Protein AF-A0A2E7CW63-F1 (afdb_monomer)

Mean predicted aligned error: 7.4 Å

Structure (mmCIF, N/CA/C/O backbone):
data_AF-A0A2E7CW63-F1
#
_entry.id   AF-A0A2E7CW63-F1
#
loop_
_atom_site.group_PDB
_atom_site.id
_atom_site.type_symbol
_atom_site.label_atom_id
_atom_site.label_alt_id
_atom_site.label_comp_id
_atom_site.label_asym_id
_atom_site.label_entity_id
_atom_site.label_seq_id
_atom_site.pdbx_PDB_ins_code
_atom_site.Cartn_x
_atom_site.Cartn_y
_atom_site.Cartn_z
_atom_site.occupancy
_atom_site.B_iso_or_equiv
_atom_site.auth_seq_id
_atom_site.auth_comp_id
_atom_site.auth_asym_id
_atom_site.auth_atom_id
_atom_site.pdbx_PDB_model_num
ATOM 1 N N . MET A 1 1 ? -13.873 14.343 12.501 1.00 36.84 1 MET A N 1
ATOM 2 C CA . MET A 1 1 ? -12.646 13.979 13.250 1.00 36.84 1 MET A CA 1
ATOM 3 C C . MET A 1 1 ? -12.046 12.693 12.689 1.00 36.84 1 MET A C 1
ATOM 5 O O . MET A 1 1 ? -12.596 11.617 12.926 1.00 36.84 1 MET A O 1
ATOM 9 N N . LEU A 1 2 ? -10.948 12.775 11.923 1.00 46.84 2 LEU A N 1
ATOM 10 C CA . LEU A 1 2 ? -10.103 11.595 11.698 1.00 46.84 2 LEU A CA 1
ATOM 11 C C . LEU A 1 2 ? -9.663 11.091 13.080 1.00 46.84 2 LEU A C 1
ATOM 13 O O . LEU A 1 2 ? -9.113 11.852 13.870 1.00 46.84 2 LEU A O 1
ATOM 17 N N . ASN A 1 3 ? -9.973 9.833 13.401 1.00 62.41 3 ASN A N 1
ATOM 18 C CA . ASN A 1 3 ? -9.569 9.217 14.667 1.00 62.41 3 ASN A CA 1
ATOM 19 C C . ASN A 1 3 ? -8.040 9.360 14.801 1.00 62.41 3 ASN A C 1
ATOM 21 O O . ASN A 1 3 ? -7.342 9.073 13.827 1.00 62.41 3 ASN A O 1
ATOM 25 N N . LYS A 1 4 ? -7.514 9.793 15.959 1.00 64.38 4 LYS A N 1
ATOM 26 C CA . LYS A 1 4 ? -6.066 10.028 16.183 1.00 64.38 4 LYS A CA 1
ATOM 27 C C . LYS A 1 4 ? -5.196 8.838 15.739 1.00 64.38 4 LYS A C 1
ATOM 29 O O . LYS A 1 4 ? -4.057 9.033 15.329 1.00 64.38 4 LYS A O 1
ATOM 34 N N . SER A 1 5 ? -5.748 7.624 15.775 1.00 65.56 5 SER A N 1
ATOM 35 C CA . SER A 1 5 ? -5.116 6.403 15.261 1.00 65.56 5 SER A CA 1
ATOM 36 C C . SER A 1 5 ? -4.854 6.430 13.740 1.00 65.56 5 SER A C 1
ATOM 38 O O . SER A 1 5 ? -3.755 6.092 13.307 1.00 65.56 5 SER A O 1
ATOM 40 N N . TYR A 1 6 ? -5.795 6.924 12.921 1.00 67.38 6 TYR A N 1
ATOM 41 C CA . TYR A 1 6 ? -5.603 7.028 11.465 1.00 67.38 6 TYR A CA 1
ATOM 42 C C . TYR A 1 6 ? -4.529 8.046 11.096 1.00 67.38 6 TYR A C 1
ATOM 44 O O . TYR A 1 6 ? -3.739 7.765 10.205 1.00 67.38 6 TYR A O 1
ATOM 52 N N . MET A 1 7 ? -4.468 9.180 11.805 1.00 68.50 7 MET A N 1
ATOM 53 C CA . MET A 1 7 ? -3.409 10.172 11.585 1.00 68.50 7 MET A CA 1
ATOM 54 C C . MET A 1 7 ? -2.022 9.608 11.899 1.00 68.50 7 MET A C 1
ATOM 56 O O . MET A 1 7 ? -1.087 9.823 11.137 1.00 68.50 7 MET A O 1
ATOM 60 N N . LYS A 1 8 ? -1.876 8.853 12.995 1.00 71.81 8 LYS A N 1
ATOM 61 C CA . LYS A 1 8 ? -0.593 8.219 13.336 1.00 71.81 8 LYS A CA 1
ATOM 62 C C . LYS A 1 8 ? -0.171 7.214 12.269 1.00 71.81 8 LYS A C 1
ATOM 64 O O . LYS A 1 8 ? 0.967 7.250 11.820 1.00 71.81 8 LYS A O 1
ATOM 69 N N . LEU A 1 9 ? -1.096 6.370 11.814 1.00 74.06 9 LEU A N 1
ATOM 70 C CA . LEU A 1 9 ? -0.815 5.417 10.746 1.00 74.06 9 LEU A CA 1
ATOM 71 C C . LEU A 1 9 ? -0.447 6.113 9.427 1.00 74.06 9 LEU A C 1
ATOM 73 O O . LEU A 1 9 ? 0.516 5.703 8.789 1.00 74.06 9 LEU A O 1
ATOM 77 N N . SER A 1 10 ? -1.171 7.162 9.024 1.00 73.75 10 SER A N 1
ATOM 78 C CA . SER A 1 10 ? -0.840 7.893 7.797 1.00 73.75 10 SER A CA 1
ATOM 79 C C . SER A 1 10 ? 0.535 8.554 7.884 1.00 73.75 10 SER A C 1
ATOM 81 O O . SER A 1 10 ? 1.252 8.565 6.891 1.00 73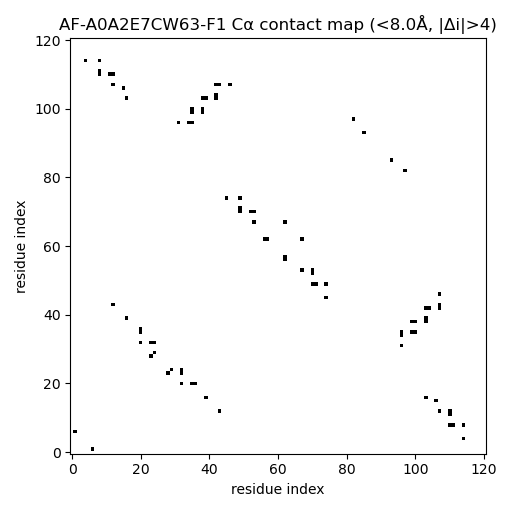.75 10 SER A O 1
ATOM 83 N N . ILE A 1 11 ? 0.934 9.039 9.066 1.00 78.19 11 ILE A N 1
ATOM 84 C CA . ILE A 1 11 ? 2.278 9.586 9.299 1.00 78.19 11 ILE A CA 1
ATOM 85 C C . ILE A 1 11 ? 3.339 8.484 9.182 1.00 78.19 11 ILE A C 1
ATOM 87 O O . ILE A 1 11 ? 4.311 8.670 8.460 1.00 78.19 11 ILE A O 1
ATOM 91 N N . TYR A 1 12 ? 3.151 7.323 9.822 1.00 80.75 12 TYR A N 1
ATOM 92 C CA . TYR A 1 12 ? 4.107 6.212 9.705 1.00 80.75 12 TYR A CA 1
ATOM 93 C C . TYR A 1 12 ? 4.223 5.684 8.273 1.00 80.75 12 TYR A C 1
ATOM 95 O O . TYR A 1 12 ? 5.328 5.393 7.819 1.00 80.75 12 TYR A O 1
ATOM 103 N N . ALA A 1 13 ? 3.103 5.608 7.552 1.00 79.19 13 ALA A N 1
ATOM 104 C CA . ALA A 1 13 ? 3.094 5.248 6.142 1.00 79.19 13 ALA A CA 1
ATOM 105 C C . ALA A 1 13 ? 3.875 6.271 5.307 1.00 79.19 13 ALA A C 1
ATOM 107 O O . ALA A 1 13 ? 4.756 5.881 4.552 1.00 79.19 13 ALA A O 1
ATOM 108 N N . LEU A 1 14 ? 3.621 7.574 5.486 1.00 80.06 14 LEU A N 1
ATOM 109 C CA . LEU A 1 14 ? 4.340 8.640 4.779 1.00 80.06 14 LEU A CA 1
ATOM 110 C C . LEU A 1 14 ? 5.847 8.620 5.063 1.00 80.06 14 LEU A C 1
ATOM 112 O O . LEU A 1 14 ? 6.634 8.682 4.124 1.00 80.06 14 LEU A O 1
ATOM 116 N N . VAL A 1 15 ? 6.253 8.488 6.328 1.00 83.62 15 VAL A N 1
ATOM 117 C CA . VAL A 1 15 ? 7.674 8.429 6.705 1.00 83.62 15 VAL A CA 1
ATOM 118 C C . VAL A 1 15 ? 8.343 7.191 6.112 1.00 83.62 15 VAL A C 1
ATOM 120 O O . VAL A 1 15 ? 9.403 7.307 5.505 1.00 83.62 15 VAL A O 1
ATOM 123 N N . GLY A 1 16 ? 7.719 6.017 6.224 1.00 80.62 16 GLY A N 1
ATOM 124 C CA . GLY A 1 16 ? 8.266 4.789 5.648 1.00 80.62 16 GLY A CA 1
ATOM 125 C C . GLY A 1 16 ? 8.373 4.833 4.126 1.00 80.62 16 GLY A C 1
ATOM 126 O O . GLY A 1 16 ? 9.394 4.433 3.573 1.00 80.62 16 GLY A O 1
ATOM 127 N N . ASN A 1 17 ? 7.363 5.399 3.460 1.00 78.56 17 ASN A N 1
ATOM 128 C CA . ASN A 1 17 ? 7.390 5.635 2.020 1.00 78.56 17 ASN A CA 1
ATOM 129 C C . ASN A 1 17 ? 8.560 6.535 1.621 1.00 78.56 17 ASN A C 1
ATOM 131 O O . ASN A 1 17 ? 9.272 6.208 0.680 1.00 78.56 17 ASN A O 1
ATOM 135 N N . LEU A 1 18 ? 8.772 7.648 2.335 1.00 82.62 18 LEU A N 1
ATOM 136 C CA . LEU A 1 18 ? 9.876 8.572 2.065 1.00 82.62 18 LEU A CA 1
ATOM 137 C C . LEU A 1 18 ? 11.234 7.889 2.241 1.00 82.62 18 LEU A C 1
ATOM 139 O O . LEU A 1 18 ? 12.097 8.035 1.382 1.00 82.62 18 LEU A O 1
ATOM 143 N N . VAL A 1 19 ? 11.410 7.100 3.306 1.00 84.62 19 VAL A N 1
ATOM 144 C CA . VAL A 1 19 ? 12.650 6.342 3.542 1.00 84.62 19 VAL A CA 1
ATOM 145 C C . VAL A 1 19 ? 12.907 5.341 2.416 1.00 84.62 19 VAL A C 1
ATOM 147 O O . VAL A 1 19 ? 14.021 5.280 1.899 1.00 84.62 19 VAL A O 1
ATOM 150 N N . HIS A 1 20 ? 11.890 4.588 1.994 1.00 82.44 20 HIS A N 1
ATOM 151 C CA . HIS A 1 20 ? 12.034 3.617 0.911 1.00 82.44 20 HIS A CA 1
ATOM 152 C C . HIS A 1 20 ? 12.325 4.294 -0.439 1.00 82.44 20 HIS A C 1
ATOM 154 O O . HIS A 1 20 ? 13.158 3.799 -1.198 1.00 82.44 20 HIS A O 1
ATOM 160 N N . LEU A 1 21 ? 11.723 5.457 -0.712 1.00 81.81 21 LEU A N 1
ATOM 161 C CA . LEU A 1 21 ? 12.004 6.259 -1.908 1.00 81.81 21 LEU A CA 1
ATOM 162 C C . LEU A 1 21 ? 13.440 6.785 -1.929 1.00 81.81 21 LEU A C 1
ATOM 164 O O . LEU A 1 21 ? 14.122 6.651 -2.942 1.00 81.81 21 LEU A O 1
ATOM 168 N N . ILE A 1 22 ? 13.913 7.330 -0.803 1.00 83.62 22 ILE A N 1
ATOM 169 C CA . ILE A 1 22 ? 15.293 7.812 -0.657 1.00 83.62 22 ILE A CA 1
ATOM 170 C C . ILE A 1 22 ? 16.277 6.654 -0.839 1.00 83.62 22 ILE A C 1
ATOM 172 O O . ILE A 1 22 ? 17.252 6.793 -1.571 1.00 83.62 22 ILE A O 1
ATOM 176 N N . LEU A 1 23 ? 16.009 5.496 -0.229 1.00 83.25 23 LEU A N 1
ATOM 177 C CA . LEU A 1 23 ? 16.862 4.317 -0.375 1.00 83.25 23 LEU A CA 1
ATOM 178 C C . LEU A 1 23 ? 16.912 3.833 -1.832 1.00 83.25 23 LEU A C 1
ATOM 180 O O . LEU A 1 23 ? 17.987 3.538 -2.346 1.00 83.25 23 LEU A O 1
ATOM 184 N N . SER A 1 24 ? 15.765 3.809 -2.512 1.00 79.19 24 SER A N 1
ATOM 185 C CA . SER A 1 24 ? 15.676 3.406 -3.921 1.00 79.19 24 SER A CA 1
ATOM 186 C C . SER A 1 24 ? 16.410 4.380 -4.849 1.00 79.19 24 SER A C 1
ATOM 188 O O . SER A 1 24 ? 17.046 3.9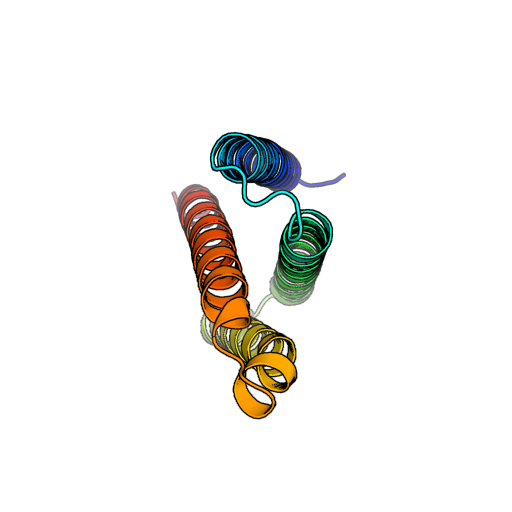57 -5.812 1.00 79.19 24 SER A O 1
ATOM 190 N N . TYR A 1 25 ? 16.371 5.678 -4.532 1.00 78.94 25 TYR A N 1
ATOM 191 C CA . TYR A 1 25 ? 17.133 6.711 -5.235 1.00 78.94 25 TYR A CA 1
ATOM 192 C C . TYR A 1 25 ? 18.649 6.539 -5.044 1.00 78.94 25 TYR A C 1
ATOM 194 O O . TYR A 1 25 ? 19.402 6.562 -6.016 1.00 78.94 25 TYR A O 1
ATOM 202 N N . LEU A 1 26 ? 19.099 6.316 -3.802 1.00 81.25 26 LEU A N 1
ATOM 203 C CA . LEU A 1 26 ? 20.519 6.127 -3.473 1.00 81.25 26 LEU A CA 1
ATOM 204 C C . LEU A 1 26 ? 21.115 4.856 -4.095 1.00 81.25 26 LEU A C 1
ATOM 206 O O . LEU A 1 26 ? 22.299 4.835 -4.417 1.00 81.25 26 LEU A O 1
ATOM 210 N N . LEU A 1 27 ? 20.300 3.820 -4.311 1.00 78.94 27 LEU A N 1
ATOM 211 C CA . LEU A 1 27 ? 20.695 2.579 -4.986 1.00 78.94 27 LEU A CA 1
ATOM 212 C C . LEU A 1 27 ? 20.753 2.703 -6.525 1.00 78.94 27 LEU A C 1
ATOM 214 O O . LEU A 1 2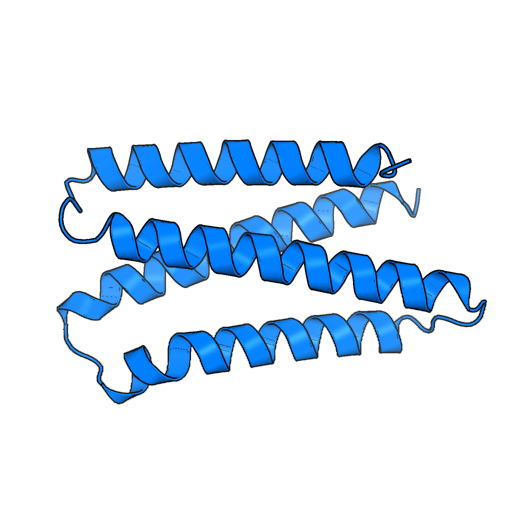7 ? 20.845 1.688 -7.212 1.00 78.94 27 LEU A O 1
ATOM 218 N N . LEU A 1 28 ? 20.731 3.927 -7.075 1.00 64.19 28 LEU A N 1
ATOM 219 C CA . LEU A 1 28 ? 20.872 4.234 -8.509 1.00 64.19 28 LEU A CA 1
ATOM 220 C C . LEU A 1 28 ? 19.796 3.601 -9.411 1.00 64.19 28 LEU A C 1
ATOM 222 O O . LEU A 1 28 ? 19.985 3.479 -10.622 1.00 64.19 28 LEU A O 1
ATOM 226 N N . ILE A 1 29 ? 18.613 3.290 -8.871 1.00 63.50 29 ILE A N 1
ATOM 227 C CA . ILE A 1 29 ? 17.454 2.811 -9.646 1.00 63.50 29 ILE A CA 1
ATOM 228 C C . ILE A 1 29 ? 16.710 4.012 -10.269 1.00 63.50 29 ILE A C 1
ATOM 230 O O . ILE A 1 29 ? 15.501 4.199 -10.113 1.00 63.50 29 ILE A O 1
ATOM 234 N N . ASN A 1 30 ? 17.453 4.886 -10.952 1.00 61.44 30 ASN A N 1
ATOM 235 C CA . ASN A 1 30 ? 16.974 6.215 -11.341 1.00 61.44 30 ASN A CA 1
ATOM 236 C C . ASN A 1 30 ? 15.806 6.148 -12.348 1.00 61.44 30 ASN A C 1
ATOM 238 O O . ASN A 1 30 ? 14.862 6.930 -12.272 1.00 61.44 30 ASN A O 1
ATOM 242 N N . ASN A 1 31 ? 15.801 5.138 -13.227 1.00 65.75 31 ASN A N 1
ATOM 243 C CA . ASN A 1 31 ? 14.748 4.958 -14.232 1.00 65.75 31 ASN A CA 1
ATOM 244 C C . ASN A 1 31 ? 13.444 4.343 -13.687 1.00 65.75 31 ASN A C 1
ATOM 246 O O . ASN A 1 31 ? 12.474 4.257 -14.436 1.00 65.75 31 ASN A O 1
ATOM 250 N N . GLN A 1 32 ? 13.374 3.929 -12.412 1.00 75.81 32 GLN A N 1
ATOM 251 C CA . GLN A 1 32 ? 12.166 3.297 -11.846 1.00 75.81 32 GLN A CA 1
ATOM 252 C C . GLN A 1 32 ? 11.463 4.133 -10.768 1.00 75.81 32 GLN A C 1
ATOM 254 O O . GLN A 1 32 ? 10.468 3.685 -10.201 1.00 75.81 32 GLN A O 1
ATOM 259 N N . LEU A 1 33 ? 11.906 5.366 -10.503 1.00 79.56 33 LEU A N 1
ATOM 260 C CA . LEU A 1 33 ? 11.317 6.217 -9.459 1.00 79.56 33 LEU A CA 1
ATOM 261 C C . LEU A 1 33 ? 9.816 6.460 -9.650 1.00 79.56 33 LEU A C 1
ATOM 263 O O . LEU A 1 33 ? 9.058 6.404 -8.684 1.00 79.56 33 LEU A O 1
ATOM 267 N N . ILE A 1 34 ? 9.377 6.686 -10.892 1.00 82.94 34 ILE A N 1
ATOM 268 C CA . ILE A 1 34 ? 7.956 6.882 -11.219 1.00 82.94 34 ILE A CA 1
ATOM 269 C C . ILE A 1 34 ? 7.158 5.624 -10.867 1.00 82.94 34 ILE A C 1
ATOM 271 O O . ILE A 1 34 ? 6.119 5.704 -10.217 1.00 82.94 34 ILE A O 1
ATOM 275 N N . ASN A 1 35 ? 7.677 4.453 -11.225 1.00 84.31 35 ASN A N 1
ATOM 276 C CA . ASN A 1 35 ? 7.044 3.174 -10.933 1.00 84.31 35 ASN A CA 1
ATOM 277 C C . ASN A 1 35 ? 6.941 2.920 -9.424 1.00 84.31 35 ASN A C 1
ATOM 279 O O . ASN A 1 35 ? 5.883 2.535 -8.926 1.00 84.31 35 ASN A O 1
ATOM 283 N N . ILE A 1 36 ? 8.010 3.213 -8.682 1.00 84.25 36 ILE A N 1
ATOM 284 C CA . ILE A 1 36 ? 8.040 3.105 -7.221 1.00 84.25 36 ILE A CA 1
ATOM 285 C C . ILE A 1 36 ? 7.023 4.069 -6.593 1.00 84.25 36 ILE A C 1
ATOM 287 O O . ILE A 1 36 ? 6.263 3.666 -5.710 1.00 84.25 36 ILE A O 1
ATOM 291 N N . LEU A 1 37 ? 6.937 5.311 -7.077 1.00 85.19 37 LEU A N 1
ATOM 292 C CA . LEU A 1 37 ? 5.930 6.283 -6.641 1.00 85.19 37 LEU A CA 1
ATOM 293 C C . LEU A 1 37 ? 4.505 5.776 -6.883 1.00 85.19 37 LEU A C 1
ATOM 295 O O . LEU A 1 37 ? 3.678 5.841 -5.972 1.00 85.19 37 LEU A O 1
ATOM 299 N N . ILE A 1 38 ? 4.227 5.227 -8.069 1.00 88.62 38 ILE A N 1
ATOM 300 C CA . ILE A 1 38 ? 2.916 4.661 -8.408 1.00 88.62 38 ILE A CA 1
ATOM 301 C C . ILE A 1 38 ? 2.548 3.540 -7.426 1.00 88.62 38 ILE A C 1
ATOM 303 O O . ILE A 1 38 ? 1.446 3.562 -6.876 1.00 88.62 38 ILE A O 1
ATOM 307 N N . ILE A 1 39 ? 3.473 2.617 -7.136 1.00 89.56 39 ILE A N 1
ATOM 308 C CA . ILE A 1 39 ? 3.281 1.550 -6.137 1.00 89.56 39 ILE A CA 1
ATOM 309 C C . ILE A 1 39 ? 2.896 2.144 -4.774 1.00 89.56 39 ILE A C 1
ATOM 311 O O . ILE A 1 39 ? 1.953 1.681 -4.130 1.00 89.56 39 ILE A O 1
ATOM 315 N N . HIS A 1 40 ? 3.609 3.179 -4.324 1.00 87.12 40 HIS A N 1
ATOM 316 C CA . HIS A 1 40 ? 3.407 3.757 -2.993 1.00 87.12 40 HIS A CA 1
ATOM 317 C C . HIS A 1 40 ? 2.069 4.483 -2.889 1.00 87.12 40 HIS A C 1
ATOM 319 O O . HIS A 1 40 ? 1.351 4.306 -1.902 1.00 87.12 40 HIS A O 1
ATOM 325 N N . VAL A 1 41 ? 1.708 5.257 -3.915 1.00 88.94 41 VAL A N 1
ATOM 326 C CA . VAL A 1 41 ? 0.412 5.943 -4.000 1.00 88.94 41 VAL A CA 1
ATOM 327 C C . VAL A 1 41 ? -0.727 4.926 -4.042 1.00 88.94 41 VAL A C 1
ATOM 329 O O . VAL A 1 41 ? -1.692 5.059 -3.285 1.00 88.94 41 VAL A O 1
ATOM 332 N N . PHE A 1 42 ? -0.598 3.881 -4.862 1.00 93.25 42 PHE A N 1
ATOM 333 C CA . PHE A 1 42 ? -1.582 2.806 -4.957 1.00 93.25 42 PHE A CA 1
ATOM 334 C C . PHE A 1 42 ? -1.801 2.111 -3.606 1.00 93.25 42 PHE A C 1
ATOM 336 O O . PHE A 1 42 ? -2.933 2.048 -3.120 1.00 93.25 42 PHE A O 1
ATOM 343 N N . LEU A 1 43 ? -0.729 1.648 -2.953 1.00 90.31 43 LEU A N 1
ATOM 344 C CA . LEU A 1 43 ? -0.814 0.952 -1.665 1.00 90.31 43 LEU A CA 1
ATOM 345 C C . LEU A 1 43 ? -1.346 1.854 -0.546 1.00 90.31 43 LEU A C 1
ATOM 347 O O . LEU A 1 43 ? -2.122 1.397 0.302 1.00 90.31 43 LEU A O 1
ATOM 351 N N . PHE A 1 44 ? -0.977 3.137 -0.555 1.00 86.94 44 PHE A N 1
ATOM 352 C CA . PHE A 1 44 ? -1.496 4.122 0.388 1.00 86.94 44 PHE A CA 1
ATOM 353 C C . PHE A 1 44 ? -3.014 4.281 0.255 1.00 86.94 44 PHE A C 1
ATOM 355 O O . PHE A 1 44 ? -3.747 4.130 1.239 1.00 86.94 44 PHE A O 1
ATOM 362 N N . LEU A 1 45 ? -3.496 4.534 -0.965 1.00 90.69 45 LEU A N 1
ATOM 363 C CA . LEU A 1 45 ? -4.921 4.694 -1.256 1.00 90.69 45 LEU A CA 1
ATOM 364 C C . LEU A 1 45 ? -5.703 3.425 -0.924 1.00 90.69 45 LEU A C 1
ATOM 366 O O . LEU A 1 45 ? -6.727 3.491 -0.240 1.00 90.69 45 LEU A O 1
ATOM 370 N N . LEU A 1 46 ? -5.194 2.265 -1.335 1.00 92.44 46 LEU A N 1
ATOM 371 C CA . LEU A 1 46 ? -5.820 0.980 -1.052 1.00 92.44 46 LEU A CA 1
ATOM 372 C C . LEU A 1 46 ? -5.935 0.738 0.460 1.00 92.44 46 LEU A C 1
ATOM 374 O O . LEU A 1 46 ? -6.984 0.305 0.944 1.00 92.44 46 LEU A O 1
ATOM 378 N N . THR A 1 47 ? -4.900 1.082 1.228 1.00 87.50 47 THR A N 1
ATOM 379 C CA . THR A 1 47 ? -4.918 0.989 2.696 1.00 87.50 47 THR A CA 1
ATOM 380 C C . THR A 1 47 ? -5.962 1.923 3.310 1.00 87.50 47 THR A C 1
ATOM 382 O O . THR A 1 47 ? -6.706 1.507 4.204 1.00 87.50 47 THR A O 1
ATOM 385 N N . LEU A 1 48 ? -6.071 3.165 2.827 1.00 86.25 48 LEU A N 1
ATOM 386 C CA . LEU A 1 48 ? -7.092 4.111 3.288 1.00 86.25 48 LEU A CA 1
ATOM 387 C C . LEU A 1 48 ? -8.511 3.601 3.013 1.00 86.25 48 LEU A C 1
ATOM 389 O O . LEU A 1 48 ? -9.348 3.623 3.919 1.00 86.25 48 LEU A O 1
ATOM 393 N N . ILE A 1 49 ? -8.767 3.097 1.804 1.00 90.62 49 ILE A N 1
ATOM 394 C CA . ILE A 1 49 ? -10.065 2.530 1.410 1.00 90.62 49 ILE A CA 1
ATOM 395 C C . ILE A 1 49 ? -10.403 1.322 2.288 1.00 90.62 49 ILE A C 1
ATOM 397 O O . ILE A 1 49 ? -11.492 1.264 2.861 1.00 90.62 49 ILE A O 1
ATOM 401 N N . THR A 1 50 ? -9.454 0.399 2.461 1.00 89.25 50 THR A N 1
ATOM 402 C CA . THR A 1 50 ? -9.604 -0.801 3.303 1.00 89.25 50 THR A CA 1
ATOM 403 C C . THR A 1 50 ? -10.019 -0.415 4.725 1.00 89.25 50 THR A C 1
ATOM 405 O O . THR A 1 50 ? -11.007 -0.921 5.260 1.00 89.25 50 THR A O 1
ATOM 408 N N . LYS A 1 51 ? -9.316 0.549 5.326 1.00 83.81 51 LYS A N 1
ATOM 409 C CA . LYS A 1 51 ? -9.602 1.036 6.681 1.00 83.81 51 LYS A CA 1
ATOM 410 C C . LYS A 1 51 ? -10.932 1.762 6.795 1.00 83.81 51 LYS A C 1
ATOM 412 O O . LYS A 1 51 ? -11.631 1.628 7.803 1.00 83.81 51 LYS A O 1
ATOM 417 N N . TRP A 1 52 ? -11.278 2.550 5.784 1.00 85.94 52 TRP A N 1
ATOM 418 C CA . TRP A 1 52 ? -12.561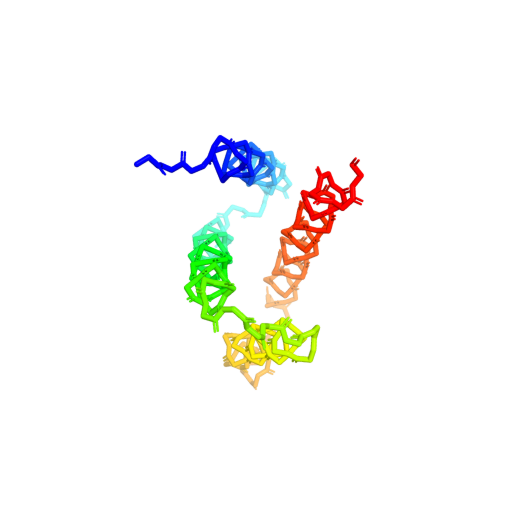 3.234 5.727 1.00 85.94 52 TRP A CA 1
ATOM 419 C C . TRP A 1 52 ? -13.720 2.232 5.647 1.00 85.94 52 TRP A C 1
ATOM 421 O O . TRP A 1 52 ? -14.676 2.358 6.417 1.00 85.94 52 TRP A O 1
ATOM 431 N N . LEU A 1 53 ? -13.602 1.198 4.806 1.00 87.88 53 LEU A N 1
ATOM 432 C CA . LEU A 1 53 ? -14.574 0.105 4.698 1.00 87.88 53 LEU A CA 1
ATOM 433 C C . LEU A 1 53 ? -14.728 -0.645 6.022 1.00 87.88 53 LEU A C 1
ATOM 435 O O . LEU A 1 53 ? -15.846 -0.776 6.522 1.00 87.88 53 LEU A O 1
ATOM 439 N N . GLN A 1 54 ? -13.614 -1.061 6.629 1.00 85.75 54 GLN A N 1
ATOM 440 C CA . GLN A 1 54 ? -13.599 -1.736 7.930 1.00 85.75 54 GLN A CA 1
ATOM 441 C C . GLN A 1 54 ? -14.327 -0.917 9.006 1.00 85.75 54 GLN A C 1
ATOM 443 O O . GLN A 1 54 ? -15.178 -1.447 9.716 1.00 85.75 54 GLN A O 1
ATOM 448 N N . LYS A 1 55 ? -14.069 0.395 9.085 1.00 81.50 55 LYS A N 1
ATOM 449 C CA . LYS A 1 55 ? -14.737 1.297 10.039 1.00 81.50 55 LYS A CA 1
ATOM 450 C C . LYS A 1 55 ? -16.227 1.475 9.754 1.00 81.50 55 LYS A C 1
ATOM 452 O O . LYS A 1 55 ? -17.037 1.566 10.678 1.00 81.50 55 LYS A O 1
ATOM 457 N N . LYS A 1 56 ? -16.597 1.616 8.479 1.00 84.38 56 LYS A N 1
ATOM 458 C CA . LYS A 1 56 ? -17.999 1.783 8.078 1.00 84.38 56 LYS A CA 1
ATOM 459 C C . LYS A 1 56 ? -18.806 0.542 8.452 1.00 84.38 56 LYS A C 1
ATOM 461 O O . LYS A 1 56 ? -19.928 0.675 8.931 1.00 84.38 56 LYS A O 1
ATOM 466 N N . LEU A 1 57 ? -18.212 -0.636 8.281 1.00 82.69 57 LEU A N 1
ATOM 467 C CA . LEU A 1 57 ? -18.828 -1.908 8.634 1.00 82.69 57 LEU A CA 1
ATOM 468 C C . LEU A 1 57 ? -18.853 -2.128 10.152 1.00 82.69 57 LEU A C 1
ATOM 470 O O . LEU A 1 57 ? -19.892 -2.535 10.665 1.00 82.69 57 LEU A O 1
ATOM 474 N N . SER A 1 58 ? -17.796 -1.759 10.887 1.00 77.44 58 SER A N 1
ATOM 475 C CA . SER A 1 58 ? -17.732 -1.924 12.352 1.00 77.44 58 SER A CA 1
ATOM 476 C C . SER A 1 58 ? -18.785 -1.128 13.119 1.00 77.44 58 SER A C 1
ATOM 478 O O . SER A 1 58 ? -19.226 -1.551 14.182 1.00 77.44 58 SER A O 1
ATOM 480 N N . LYS A 1 59 ? -19.256 -0.004 12.569 1.00 71.44 59 LYS A N 1
ATOM 481 C CA . LYS A 1 59 ? -20.361 0.777 13.149 1.00 71.44 59 LYS A CA 1
ATOM 482 C C . LYS A 1 59 ? -21.732 0.096 13.072 1.00 71.44 59 LYS A C 1
ATOM 484 O O . LYS A 1 59 ? -22.661 0.575 13.710 1.00 71.44 59 LYS A O 1
ATOM 489 N N . LYS A 1 60 ? -21.891 -0.983 12.298 1.00 71.69 60 LYS A N 1
ATOM 490 C CA . LYS A 1 60 ? -23.184 -1.662 12.093 1.00 71.69 60 LYS A CA 1
ATOM 491 C C . LYS A 1 60 ? -23.468 -2.760 13.146 1.00 71.69 60 LYS A C 1
ATOM 493 O O . LYS A 1 60 ? -24.293 -3.631 12.908 1.00 71.69 60 LYS A O 1
ATOM 498 N N . ASN A 1 61 ? -22.793 -2.704 14.303 1.00 51.50 61 ASN A N 1
ATOM 499 C CA . ASN A 1 61 ? -22.999 -3.486 15.539 1.00 51.50 61 ASN A CA 1
ATOM 500 C C . ASN A 1 61 ? -22.916 -5.026 15.475 1.00 51.50 61 ASN A C 1
ATOM 502 O O . ASN A 1 61 ? -23.174 -5.667 16.482 1.00 51.50 61 ASN A O 1
ATOM 506 N N . ASN A 1 62 ? -22.484 -5.631 14.364 1.00 58.12 62 ASN A N 1
ATOM 507 C CA . ASN A 1 62 ? -22.276 -7.087 14.267 1.00 58.12 62 ASN A CA 1
ATOM 508 C C . ASN A 1 62 ? -21.091 -7.449 13.355 1.00 58.12 62 ASN A C 1
ATOM 510 O O . ASN A 1 62 ? -21.171 -8.338 12.505 1.00 58.12 62 ASN A O 1
ATOM 514 N N . THR A 1 63 ? -19.969 -6.733 13.469 1.00 60.31 63 THR A N 1
ATOM 515 C CA . THR A 1 63 ? -18.784 -7.102 12.687 1.00 60.31 63 THR A CA 1
ATOM 516 C C . THR A 1 63 ? -18.122 -8.349 13.235 1.00 60.31 63 THR A C 1
ATOM 518 O O . THR A 1 63 ? -17.303 -8.285 14.147 1.00 60.31 63 THR A O 1
ATOM 521 N N . SER A 1 64 ? -18.445 -9.475 12.608 1.00 73.38 64 SER A N 1
ATOM 522 C CA . SER A 1 64 ? -17.671 -10.702 12.721 1.00 73.38 64 SER A CA 1
ATOM 523 C C . SER A 1 64 ? -16.220 -10.455 12.267 1.00 73.38 64 SER A C 1
ATOM 525 O O . SER A 1 64 ? -16.013 -9.792 11.241 1.00 73.38 64 SER A O 1
ATOM 527 N N . PRO A 1 65 ? -15.211 -11.026 12.955 1.00 78.69 65 PRO A N 1
ATOM 528 C CA . PRO A 1 65 ? -13.826 -11.095 12.474 1.00 78.69 65 PRO A CA 1
ATOM 529 C C . PRO A 1 65 ? -13.710 -11.582 11.021 1.00 78.69 65 PRO A C 1
ATOM 531 O O . PRO A 1 65 ? -12.803 -11.179 10.294 1.00 78.69 65 PRO A O 1
ATOM 534 N N . MET A 1 66 ? -14.678 -12.381 10.563 1.00 81.69 66 MET A N 1
ATOM 535 C CA . MET A 1 66 ? -14.764 -12.879 9.192 1.00 81.69 66 MET A CA 1
ATOM 536 C C . MET A 1 66 ? -14.959 -11.760 8.156 1.00 81.69 66 MET A C 1
ATOM 538 O O . MET A 1 66 ? -14.411 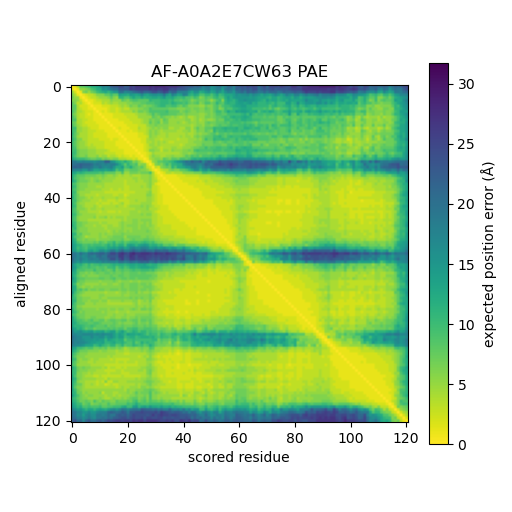-11.844 7.062 1.00 81.69 66 MET A O 1
ATOM 542 N N . ILE A 1 67 ? -15.663 -10.674 8.500 1.00 83.38 67 ILE A N 1
ATOM 543 C CA . ILE A 1 67 ? -15.842 -9.514 7.609 1.00 83.38 67 ILE A CA 1
ATOM 544 C C . ILE A 1 67 ? -14.522 -8.746 7.461 1.00 83.38 67 ILE A C 1
ATOM 546 O O . ILE A 1 67 ? -14.153 -8.354 6.356 1.00 83.38 67 ILE A O 1
ATOM 550 N N . PHE A 1 68 ? -13.773 -8.566 8.553 1.00 83.38 68 PHE A N 1
ATOM 551 C CA . PHE A 1 68 ? -12.440 -7.956 8.499 1.00 83.38 68 PHE A CA 1
ATOM 552 C C . PHE A 1 68 ? -11.470 -8.797 7.665 1.00 83.38 68 PHE A C 1
ATOM 554 O O . PHE A 1 68 ? -10.715 -8.248 6.858 1.00 83.38 68 PHE A O 1
ATOM 561 N N . LEU A 1 69 ? -11.529 -10.121 7.823 1.00 84.56 69 LEU A N 1
ATOM 562 C CA . LEU A 1 69 ? -10.743 -11.055 7.027 1.00 84.56 69 LEU A CA 1
ATOM 563 C C . LEU A 1 69 ? -11.104 -10.964 5.539 1.00 84.56 69 LEU A C 1
ATOM 565 O O . LEU A 1 69 ? -10.206 -10.814 4.716 1.00 84.56 69 LEU A O 1
ATOM 569 N N . ALA A 1 70 ? -12.395 -10.966 5.195 1.00 87.81 70 ALA A N 1
ATOM 570 C CA . ALA A 1 70 ? -12.860 -10.844 3.814 1.00 87.81 70 ALA A CA 1
ATOM 571 C C . ALA A 1 70 ? -12.379 -9.544 3.146 1.00 87.81 70 ALA A C 1
ATOM 573 O O . ALA A 1 70 ? -11.936 -9.567 2.000 1.00 87.81 70 ALA A O 1
ATOM 574 N N . ILE A 1 71 ? -12.388 -8.418 3.870 1.00 89.75 71 ILE A N 1
ATOM 575 C CA . ILE A 1 71 ? -11.859 -7.141 3.363 1.00 89.75 71 ILE A CA 1
ATOM 576 C C . ILE A 1 71 ? -10.350 -7.231 3.096 1.00 89.75 71 ILE A C 1
ATOM 578 O O . ILE A 1 71 ? -9.879 -6.746 2.069 1.00 89.75 71 ILE A O 1
ATOM 582 N N . ASN A 1 72 ? -9.586 -7.864 3.991 1.00 88.38 72 ASN A N 1
ATOM 583 C CA . ASN A 1 72 ? -8.145 -8.046 3.800 1.00 88.38 72 ASN A CA 1
ATOM 584 C C . ASN A 1 72 ? -7.825 -9.008 2.644 1.00 88.38 72 ASN A C 1
ATOM 586 O O . ASN A 1 72 ? -6.880 -8.755 1.900 1.00 88.38 72 ASN A O 1
ATOM 590 N N . ILE A 1 73 ? -8.626 -10.059 2.446 1.00 90.50 73 ILE A N 1
ATOM 591 C CA . ILE A 1 73 ? -8.524 -10.937 1.271 1.00 90.50 73 ILE A CA 1
ATOM 592 C C . ILE A 1 73 ? -8.833 -10.143 -0.004 1.00 90.50 73 ILE A C 1
ATOM 594 O O . ILE A 1 73 ? -8.068 -10.201 -0.962 1.00 90.50 73 ILE A O 1
ATOM 598 N N . GLY A 1 74 ? -9.892 -9.329 -0.006 1.00 93.31 74 GLY A N 1
ATOM 599 C CA . GLY A 1 74 ? -10.203 -8.434 -1.124 1.00 93.31 74 GLY A CA 1
ATOM 600 C C . GLY A 1 74 ? -9.053 -7.474 -1.441 1.00 93.31 74 GLY A C 1
ATOM 601 O O . GLY A 1 74 ? -8.689 -7.306 -2.603 1.00 93.31 74 GLY A O 1
ATOM 602 N N . ARG 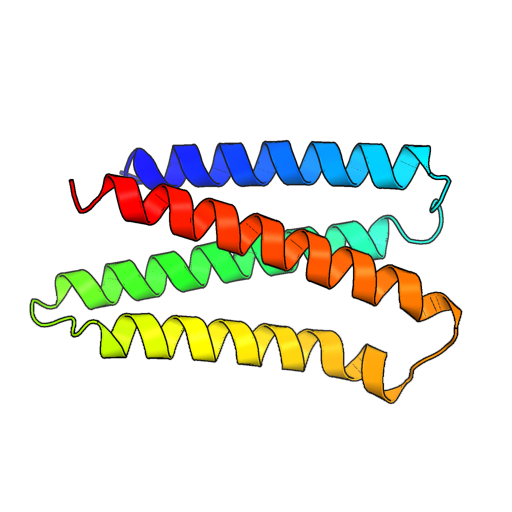A 1 75 ? -8.408 -6.912 -0.410 1.00 92.44 75 ARG A N 1
ATOM 603 C CA . ARG A 1 75 ? -7.193 -6.097 -0.559 1.00 92.44 75 ARG A CA 1
ATOM 604 C C . ARG A 1 75 ? -6.071 -6.872 -1.253 1.00 92.44 75 ARG A C 1
ATOM 606 O O . ARG A 1 75 ? -5.454 -6.336 -2.167 1.00 92.44 75 ARG A O 1
ATOM 613 N N . MET A 1 76 ? -5.818 -8.116 -0.840 1.00 91.62 76 MET A N 1
ATOM 614 C CA . MET A 1 76 ? -4.809 -8.976 -1.472 1.00 91.62 76 MET A CA 1
ATOM 615 C C . MET A 1 76 ? -5.130 -9.236 -2.948 1.00 91.62 76 MET A C 1
ATOM 617 O O . MET A 1 76 ? -4.241 -9.118 -3.784 1.00 91.62 76 MET A O 1
ATOM 621 N N . LEU A 1 77 ? -6.392 -9.520 -3.284 1.00 93.50 77 LEU A N 1
ATOM 622 C CA . LEU A 1 77 ? -6.812 -9.731 -4.673 1.00 93.50 77 LEU A CA 1
ATOM 623 C C . LEU A 1 77 ? -6.607 -8.478 -5.531 1.00 93.50 77 LEU A C 1
ATOM 625 O O . LEU A 1 77 ? -6.094 -8.580 -6.640 1.00 93.50 77 LEU A O 1
ATOM 629 N N . ILE A 1 78 ? -6.932 -7.292 -5.009 1.00 94.69 78 ILE A N 1
ATOM 630 C CA . ILE A 1 78 ? -6.692 -6.021 -5.710 1.00 94.69 78 ILE A CA 1
ATOM 631 C C . ILE A 1 78 ? -5.190 -5.797 -5.945 1.00 94.69 78 ILE A C 1
ATOM 633 O O . ILE A 1 78 ? -4.802 -5.373 -7.032 1.00 94.69 78 ILE A O 1
ATOM 637 N N . CYS A 1 79 ? -4.335 -6.129 -4.972 1.00 94.31 79 CYS A N 1
ATOM 638 C CA . CYS A 1 79 ? -2.880 -6.104 -5.152 1.00 94.31 79 CYS A CA 1
ATOM 639 C C . CYS A 1 79 ? -2.413 -7.054 -6.265 1.00 94.31 79 CYS A C 1
ATOM 641 O O . CYS A 1 79 ? -1.575 -6.668 -7.076 1.00 94.31 79 CYS A O 1
ATOM 643 N N . VAL A 1 80 ? -2.957 -8.274 -6.328 1.00 91.50 80 VAL A N 1
ATOM 644 C CA . VAL A 1 80 ? -2.626 -9.240 -7.389 1.00 91.50 80 VAL A CA 1
ATOM 645 C C . VAL A 1 80 ? -3.061 -8.716 -8.754 1.00 91.50 80 VAL A C 1
ATOM 647 O O . VAL A 1 80 ? -2.260 -8.739 -9.680 1.00 91.50 80 VAL A O 1
ATOM 650 N N . LEU A 1 81 ? -4.284 -8.192 -8.875 1.00 92.88 81 LEU A N 1
ATOM 651 C CA . LEU A 1 81 ? -4.783 -7.609 -10.126 1.00 92.88 81 LEU A CA 1
ATOM 652 C C . LEU A 1 81 ? -3.933 -6.426 -10.595 1.00 92.88 81 LEU A C 1
ATOM 654 O O . LEU A 1 81 ? -3.727 -6.264 -11.792 1.00 92.88 81 LEU A O 1
ATOM 658 N N . PHE A 1 82 ? -3.423 -5.623 -9.662 1.00 92.50 82 PHE A N 1
ATOM 659 C CA . PHE A 1 82 ? -2.521 -4.519 -9.972 1.00 92.50 82 PHE A CA 1
ATOM 660 C C . PHE A 1 82 ? -1.154 -4.999 -10.483 1.00 92.50 82 PHE A C 1
ATOM 662 O O . PHE A 1 82 ? -0.604 -4.397 -11.400 1.00 92.50 82 PHE A O 1
ATOM 669 N N . LEU A 1 83 ? -0.620 -6.096 -9.933 1.00 90.31 83 LEU A N 1
ATOM 670 C CA . LEU A 1 83 ? 0.651 -6.676 -10.385 1.00 90.31 83 LEU A CA 1
ATOM 671 C C . LEU A 1 83 ? 0.521 -7.498 -11.672 1.00 90.31 83 LEU A C 1
ATOM 673 O O . LEU A 1 83 ? 1.502 -7.685 -12.387 1.00 90.31 83 LEU A O 1
ATOM 677 N N . LEU A 1 84 ? -0.676 -8.013 -11.953 1.00 88.25 84 LEU A N 1
ATOM 678 C CA . LEU A 1 84 ? -0.929 -8.991 -13.006 1.00 88.25 84 LEU A CA 1
ATOM 679 C C . LEU A 1 84 ? -0.409 -8.572 -14.394 1.00 88.25 84 LEU A C 1
ATOM 681 O O . LEU A 1 84 ? 0.232 -9.406 -15.030 1.00 88.25 84 LEU A O 1
ATOM 685 N N . PRO A 1 85 ? -0.604 -7.324 -14.872 1.00 84.50 85 PRO A N 1
ATOM 686 C CA . PRO A 1 85 ? -0.111 -6.918 -16.189 1.00 84.50 85 PRO A CA 1
ATOM 687 C C . PRO A 1 85 ? 1.411 -7.050 -16.316 1.00 84.50 85 PRO A C 1
ATOM 689 O O . PRO A 1 85 ? 1.909 -7.442 -17.365 1.00 84.50 85 PRO A O 1
ATOM 692 N N . ILE A 1 86 ? 2.132 -6.783 -15.224 1.00 86.12 86 ILE A N 1
ATOM 693 C CA . ILE A 1 86 ? 3.598 -6.820 -15.155 1.00 86.12 86 ILE A CA 1
ATOM 694 C C . ILE A 1 86 ? 4.097 -8.263 -15.060 1.00 86.12 86 ILE A C 1
ATOM 696 O O . ILE A 1 86 ? 5.127 -8.607 -15.622 1.00 86.12 86 ILE A O 1
ATOM 700 N N . ILE A 1 87 ? 3.347 -9.138 -14.384 1.00 84.19 87 ILE A N 1
ATOM 701 C CA . ILE A 1 87 ? 3.670 -10.570 -14.328 1.00 84.19 87 ILE A CA 1
ATOM 702 C C . ILE A 1 87 ? 3.437 -11.242 -15.690 1.00 84.19 87 ILE A C 1
ATOM 704 O O . ILE A 1 87 ? 4.200 -12.122 -16.075 1.00 84.19 87 ILE A O 1
ATOM 708 N N . ILE A 1 88 ? 2.378 -10.866 -16.41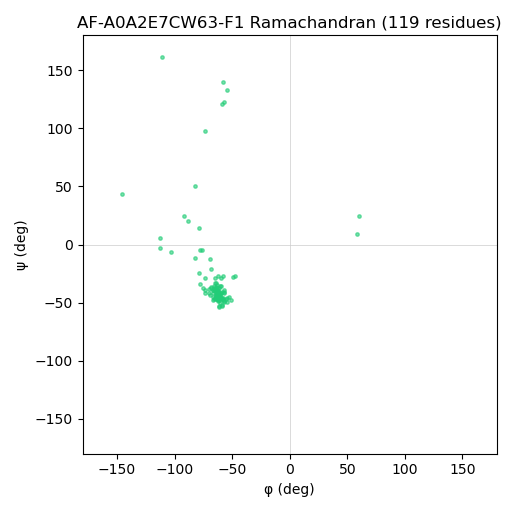5 1.00 85.31 88 ILE A N 1
ATOM 709 C CA . ILE A 1 88 ? 2.044 -11.472 -17.715 1.00 85.31 88 ILE A CA 1
ATOM 710 C C . ILE A 1 88 ? 3.010 -11.001 -18.810 1.00 85.31 88 ILE A C 1
ATOM 712 O O . ILE A 1 88 ? 3.429 -11.808 -19.634 1.00 85.31 88 ILE A O 1
ATOM 716 N N . GLY A 1 89 ? 3.359 -9.713 -18.822 1.00 81.06 89 GLY A N 1
ATOM 717 C CA . GLY A 1 89 ? 4.282 -9.113 -19.792 1.00 81.06 89 GLY A CA 1
ATOM 718 C C . GLY A 1 89 ? 5.744 -9.107 -19.347 1.00 81.06 89 GLY A C 1
ATOM 719 O O . GLY A 1 89 ? 6.482 -8.230 -19.768 1.00 81.06 89 GLY A O 1
ATOM 720 N N . TYR A 1 90 ? 6.128 -10.025 -18.460 1.00 78.38 90 TYR A N 1
ATOM 721 C CA . TYR A 1 90 ? 7.361 -9.953 -17.683 1.00 78.38 90 TYR A CA 1
ATOM 722 C C . TYR A 1 90 ? 8.640 -9.886 -18.528 1.00 78.38 90 TYR A C 1
ATOM 724 O O . TYR A 1 90 ? 8.976 -10.835 -19.243 1.00 78.38 90 TYR A O 1
ATOM 732 N N . GLU A 1 91 ? 9.407 -8.814 -18.335 1.00 78.19 91 GLU A N 1
ATOM 733 C CA . GLU A 1 91 ? 10.792 -8.682 -18.788 1.00 78.19 91 GLU A CA 1
ATOM 734 C C . GLU A 1 91 ? 11.766 -8.675 -17.592 1.00 78.19 91 GLU A C 1
ATOM 736 O O . GLU A 1 91 ? 11.397 -8.398 -16.449 1.00 78.19 91 GLU A O 1
ATOM 741 N N . ASP A 1 92 ? 13.057 -8.944 -17.821 1.00 71.62 92 ASP A N 1
ATOM 742 C CA . ASP A 1 92 ? 14.060 -8.985 -16.741 1.00 71.62 92 ASP A CA 1
ATOM 743 C C . ASP A 1 92 ? 14.159 -7.670 -15.938 1.00 71.62 92 ASP A C 1
ATOM 745 O O . ASP A 1 92 ? 14.493 -7.688 -14.748 1.00 71.62 92 ASP A O 1
ATOM 749 N N . ALA A 1 93 ? 13.827 -6.533 -16.558 1.00 66.62 93 ALA A N 1
ATOM 750 C CA . ALA A 1 93 ? 13.783 -5.219 -15.915 1.00 66.62 93 ALA A CA 1
ATOM 751 C C . ALA A 1 93 ? 12.641 -5.076 -14.882 1.00 66.62 93 ALA A C 1
ATOM 753 O 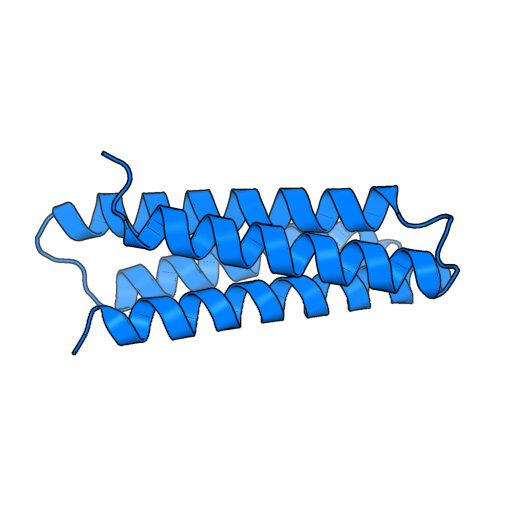O . ALA A 1 93 ? 12.747 -4.257 -13.958 1.00 66.62 93 ALA A O 1
ATOM 754 N N . ASP A 1 94 ? 11.597 -5.906 -14.970 1.00 78.44 94 ASP A N 1
ATOM 755 C CA . ASP A 1 94 ? 10.406 -5.850 -14.111 1.00 78.44 94 ASP A CA 1
ATOM 756 C C . ASP A 1 94 ? 10.604 -6.540 -12.754 1.00 78.44 94 ASP A C 1
ATOM 758 O O . ASP A 1 94 ? 9.825 -6.336 -11.817 1.00 78.44 94 ASP A O 1
ATOM 762 N N . LYS A 1 95 ? 11.694 -7.303 -12.591 1.00 81.94 95 LYS A N 1
ATOM 763 C CA . LYS A 1 95 ? 12.087 -7.931 -11.313 1.00 81.94 95 LYS A CA 1
ATOM 764 C C . LYS A 1 95 ? 12.107 -6.930 -10.163 1.00 81.94 95 LYS A C 1
ATOM 766 O O . LYS A 1 95 ? 11.533 -7.173 -9.101 1.00 81.94 95 LYS A O 1
ATOM 771 N N . TRP A 1 96 ? 12.742 -5.785 -10.395 1.00 81.62 96 TRP A N 1
ATOM 772 C CA . TRP A 1 96 ? 12.882 -4.731 -9.396 1.00 81.62 96 TRP A CA 1
ATOM 773 C C . TRP A 1 96 ? 11.537 -4.118 -9.015 1.00 81.62 96 TRP A C 1
ATOM 775 O O . TRP A 1 96 ? 11.280 -3.907 -7.828 1.00 81.62 96 TRP A O 1
ATOM 785 N N . TYR A 1 97 ? 10.639 -3.932 -9.986 1.00 84.00 97 TYR A N 1
ATOM 786 C CA . TYR A 1 97 ? 9.284 -3.450 -9.731 1.00 84.00 97 TYR A CA 1
ATOM 787 C C . TYR A 1 97 ? 8.545 -4.359 -8.746 1.00 84.00 97 TYR A C 1
ATOM 789 O O . TYR A 1 97 ? 7.986 -3.894 -7.748 1.00 84.00 97 TYR A O 1
ATOM 797 N N . ILE A 1 98 ? 8.572 -5.669 -9.004 1.00 87.75 98 ILE A N 1
ATOM 798 C CA . ILE A 1 98 ? 7.886 -6.669 -8.183 1.00 87.75 98 ILE A CA 1
ATOM 799 C C . ILE A 1 98 ? 8.461 -6.683 -6.758 1.00 87.75 98 ILE A C 1
ATOM 801 O O . ILE A 1 98 ? 7.697 -6.706 -5.789 1.00 87.75 98 ILE A O 1
ATOM 805 N N . TYR A 1 99 ? 9.786 -6.598 -6.602 1.00 86.12 99 TYR A N 1
ATOM 806 C CA . TYR A 1 99 ? 10.414 -6.524 -5.280 1.00 86.12 99 TYR A CA 1
ATOM 807 C C . TYR A 1 99 ? 10.012 -5.269 -4.505 1.00 86.12 99 TYR A C 1
ATOM 809 O O . TYR A 1 99 ? 9.605 -5.380 -3.344 1.00 86.12 99 TYR A O 1
ATOM 817 N N . HIS A 1 100 ? 10.047 -4.093 -5.137 1.00 86.56 100 HIS A N 1
ATOM 818 C CA . HIS A 1 100 ? 9.599 -2.853 -4.499 1.00 86.56 100 HIS A CA 1
ATOM 819 C C . HIS A 1 100 ? 8.118 -2.910 -4.116 1.00 86.56 100 HIS A C 1
ATOM 821 O O . HIS A 1 100 ? 7.748 -2.418 -3.045 1.00 86.56 100 HIS A O 1
ATOM 827 N N . PHE A 1 101 ? 7.281 -3.542 -4.945 1.00 90.56 101 PHE A N 1
ATOM 828 C CA . PHE A 1 101 ? 5.868 -3.744 -4.641 1.00 90.56 101 PHE A CA 1
ATOM 829 C C . PHE A 1 101 ? 5.669 -4.590 -3.388 1.00 90.56 101 PHE A C 1
ATOM 831 O O . PHE A 1 101 ? 4.988 -4.151 -2.459 1.00 90.56 101 PHE A O 1
ATOM 838 N N . PHE A 1 102 ? 6.270 -5.780 -3.331 1.00 90.00 102 PHE A N 1
ATOM 839 C CA . PHE A 1 102 ? 6.108 -6.661 -2.175 1.00 90.00 102 PHE A CA 1
ATOM 840 C C . PHE A 1 102 ? 6.712 -6.057 -0.909 1.00 90.00 102 PHE A C 1
ATOM 842 O O . PHE A 1 102 ? 6.082 -6.128 0.147 1.00 90.00 102 PHE A O 1
ATOM 849 N N . PHE A 1 103 ? 7.874 -5.406 -1.006 1.00 88.25 103 PHE A N 1
ATOM 850 C CA . PHE A 1 103 ? 8.488 -4.720 0.130 1.00 88.25 103 PHE A CA 1
ATOM 851 C C . PHE A 1 103 ? 7.556 -3.647 0.705 1.00 88.25 103 PHE A C 1
ATOM 853 O O . PHE A 1 103 ? 7.248 -3.662 1.901 1.00 88.25 103 PHE A O 1
ATOM 860 N N . ALA A 1 104 ? 7.043 -2.758 -0.150 1.00 86.81 104 ALA A N 1
ATOM 861 C CA . ALA A 1 104 ? 6.104 -1.727 0.272 1.00 86.81 104 ALA A CA 1
ATOM 862 C C . ALA A 1 104 ? 4.814 -2.352 0.831 1.00 86.81 104 ALA A C 1
ATOM 864 O O . ALA A 1 104 ? 4.355 -1.968 1.906 1.00 86.81 104 ALA A O 1
ATOM 865 N N . TYR A 1 105 ? 4.252 -3.361 0.164 1.00 89.25 105 TYR A N 1
ATOM 866 C CA . TYR A 1 105 ? 3.040 -4.043 0.617 1.00 89.25 105 TYR A CA 1
ATOM 867 C C . TYR A 1 105 ? 3.197 -4.645 2.022 1.00 89.25 105 TYR A C 1
ATOM 869 O O . TYR A 1 105 ? 2.347 -4.417 2.889 1.00 89.25 105 TYR A O 1
ATOM 877 N N . PHE A 1 106 ? 4.291 -5.367 2.280 1.00 87.25 106 PHE A N 1
ATOM 878 C CA . PHE A 1 106 ? 4.564 -5.933 3.601 1.00 87.25 106 PHE A CA 1
ATOM 879 C C . PHE A 1 106 ? 4.781 -4.852 4.654 1.00 87.25 106 PHE A C 1
ATOM 881 O O . PHE A 1 106 ? 4.273 -4.987 5.769 1.00 87.25 106 PHE A O 1
ATOM 888 N N . PHE A 1 107 ? 5.451 -3.754 4.303 1.00 86.81 107 PHE A N 1
ATOM 889 C CA . PHE A 1 107 ? 5.596 -2.610 5.197 1.00 86.81 107 PHE A CA 1
ATOM 890 C C . PHE A 1 107 ? 4.228 -2.057 5.638 1.00 86.81 107 PHE A C 1
ATOM 892 O O . PHE A 1 107 ? 3.969 -1.922 6.838 1.00 86.81 107 PHE A O 1
ATOM 899 N N . TYR A 1 108 ? 3.306 -1.833 4.695 1.00 83.94 108 TYR A N 1
ATOM 900 C CA . TYR A 1 108 ? 1.934 -1.413 5.009 1.00 83.94 108 TYR A CA 1
ATOM 901 C C . TYR A 1 108 ? 1.186 -2.435 5.867 1.00 83.94 108 TYR A C 1
ATOM 903 O O . TYR A 1 108 ? 0.490 -2.054 6.811 1.00 83.94 108 TYR A O 1
ATOM 911 N N . LEU A 1 109 ? 1.337 -3.726 5.569 1.00 83.94 109 LEU A N 1
ATOM 912 C CA . LEU A 1 109 ? 0.692 -4.802 6.319 1.00 83.94 109 LEU A CA 1
ATOM 913 C C . LEU A 1 109 ? 1.173 -4.844 7.776 1.00 83.94 109 LEU A C 1
ATOM 915 O O . LEU A 1 109 ? 0.350 -4.961 8.686 1.00 83.94 109 LEU A O 1
ATOM 919 N N . ILE A 1 110 ? 2.478 -4.692 8.010 1.00 84.25 110 ILE A N 1
ATOM 920 C CA . ILE A 1 110 ? 3.066 -4.650 9.355 1.00 84.25 110 ILE A CA 1
ATOM 921 C C . ILE A 1 110 ? 2.564 -3.422 10.122 1.00 84.25 110 ILE A C 1
ATOM 923 O O . ILE A 1 110 ? 2.127 -3.556 11.267 1.00 84.25 110 ILE A O 1
ATOM 927 N N . LEU A 1 111 ? 2.563 -2.238 9.499 1.00 81.69 111 LEU A N 1
ATOM 928 C CA . LEU A 1 111 ? 2.016 -1.025 10.120 1.00 81.69 111 LEU A CA 1
ATOM 929 C C . LEU A 1 111 ? 0.548 -1.198 10.528 1.00 81.69 111 LEU A C 1
ATOM 931 O O . LEU A 1 111 ? 0.127 -0.728 11.592 1.00 81.69 111 LEU A O 1
ATOM 935 N N . ASP A 1 112 ? -0.232 -1.879 9.692 1.00 76.94 112 ASP A N 1
ATOM 936 C CA . ASP A 1 112 ? -1.637 -2.170 9.953 1.00 76.94 112 ASP A CA 1
ATOM 937 C C . ASP A 1 112 ? -1.809 -3.133 11.138 1.00 76.94 112 ASP A C 1
ATOM 939 O O . ASP A 1 112 ? -2.588 -2.863 12.059 1.00 76.94 112 ASP A O 1
ATOM 943 N N . LEU A 1 113 ? -1.007 -4.200 11.183 1.00 79.00 113 LEU A N 1
ATOM 944 C CA . LEU A 1 113 ? -1.004 -5.180 12.272 1.00 79.00 113 LEU A CA 1
ATOM 945 C C . LEU A 1 113 ? -0.625 -4.536 13.618 1.00 79.00 113 LEU A C 1
ATOM 947 O O . LEU A 1 113 ? -1.319 -4.728 14.622 1.00 79.00 113 LEU A O 1
ATOM 951 N N . LEU A 1 114 ? 0.433 -3.719 13.639 1.00 78.06 114 LEU A N 1
ATOM 952 C CA . LEU A 1 114 ? 0.884 -2.991 14.833 1.00 78.06 114 LEU A CA 1
ATOM 953 C C . LEU A 1 114 ? -0.163 -1.988 15.334 1.00 78.06 114 LEU A C 1
ATOM 955 O O . LEU A 1 114 ? -0.355 -1.830 16.541 1.00 78.06 114 LEU A O 1
ATOM 959 N N . SER A 1 115 ? -0.871 -1.331 14.416 1.00 68.50 115 SER A N 1
ATOM 960 C CA . SER A 1 115 ? -1.922 -0.368 14.765 1.00 68.50 115 SER A CA 1
ATOM 961 C C . SER A 1 115 ? -3.189 -1.042 15.288 1.00 68.50 115 SER A C 1
ATOM 963 O O . SER A 1 115 ? -3.897 -0.456 16.106 1.00 68.50 115 SER A O 1
ATOM 965 N N . THR A 1 116 ? -3.464 -2.269 14.843 1.00 64.75 116 THR A N 1
ATOM 966 C CA . THR A 1 116 ? -4.633 -3.049 15.275 1.00 64.75 116 THR A CA 1
ATOM 967 C C . THR A 1 116 ? -4.445 -3.615 16.686 1.00 64.75 116 THR A C 1
ATOM 969 O O . THR A 1 116 ? -5.374 -3.560 17.488 1.00 64.75 116 THR A O 1
ATOM 972 N N . LYS A 1 117 ? -3.230 -4.058 17.053 1.00 53.12 117 LYS A N 1
ATOM 973 C CA . LYS A 1 117 ? -2.927 -4.557 18.414 1.00 53.12 117 LYS A CA 1
ATOM 974 C C . LYS A 1 117 ? -3.160 -3.523 19.526 1.00 53.12 117 LYS A C 1
ATOM 976 O O . LYS A 1 117 ? -3.507 -3.902 20.635 1.00 53.12 117 LYS A O 1
ATOM 981 N N . LYS A 1 118 ? -3.024 -2.226 19.231 1.00 45.12 118 LYS A N 1
ATOM 982 C CA . LYS A 1 118 ? -3.293 -1.125 20.179 1.00 45.12 118 LYS A CA 1
ATOM 983 C C . LYS A 1 118 ? -4.781 -0.819 20.412 1.00 45.12 118 LYS A C 1
ATOM 985 O O . LYS A 1 118 ? -5.081 0.067 21.198 1.00 45.12 118 LYS A O 1
ATOM 990 N N . LEU A 1 119 ? -5.695 -1.475 19.694 1.00 41.44 119 LEU A N 1
ATOM 991 C CA . LEU A 1 119 ? -7.149 -1.290 19.819 1.00 41.44 119 LEU A CA 1
ATOM 992 C C . LEU A 1 119 ? -7.836 -2.422 20.602 1.00 41.44 119 LEU A C 1
ATOM 994 O O . LEU A 1 119 ? -9.034 -2.330 20.844 1.00 41.44 119 LEU A O 1
ATOM 998 N N . VAL A 1 120 ? -7.097 -3.478 20.959 1.00 35.00 120 VAL A N 1
ATOM 999 C CA . VAL A 1 120 ? -7.613 -4.698 21.613 1.00 35.00 120 VAL A CA 1
ATOM 1000 C C . VAL A 1 120 ? -7.094 -4.846 23.059 1.00 35.00 120 VAL A C 1
ATOM 1002 O O . VAL A 1 120 ? -7.506 -5.757 23.768 1.00 35.00 120 VAL A O 1
ATOM 1005 N N . LEU A 1 121 ? -6.224 -3.937 23.507 1.00 30.84 121 LEU A N 1
ATOM 1006 C CA . LEU A 1 121 ? -5.669 -3.842 24.864 1.00 30.84 121 LEU A CA 1
ATOM 1007 C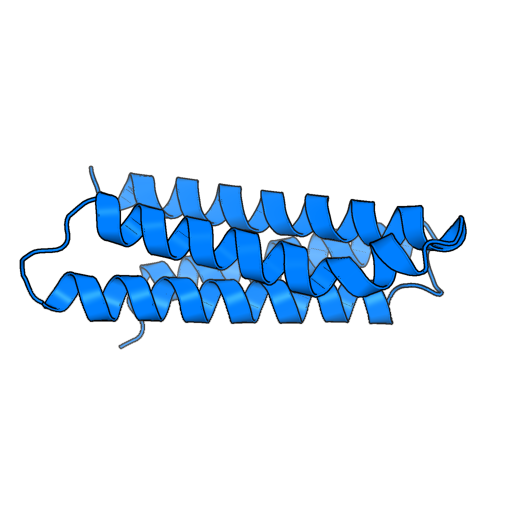 C . LEU A 1 121 ? -6.080 -2.501 25.471 1.00 30.84 121 LEU A C 1
ATOM 1009 O O . LEU A 1 121 ? -6.422 -2.487 26.669 1.00 30.84 121 LEU A O 1
#

pLDDT: mean 79.21, std 12.85, range [30.84, 94.69]

Foldseek 3Di:
DPDVLVVVLLVLLVVVLVVLLVVCVVVVVVVCSVLLVVLSVVLSVLLVVLVVVVVVVVVVPDDDVVNNVVSVVVSVVVLCVVCVVCVVVPDPSCVVSVVSNVVSNVSSVVSVVVSVVVVVD

Sequence (121 aa):
MLNKSYMKLSIYALVGNLVHLILSYLLLINNQLINILIIHVFLFLLTLITKWLQKKLSKKNNTSPMIFLAINIGRMLICVLFLLPIIIGYEDADKWYIYHFFFAYFFYLILDLLSTKKLVL

Radius of gyration: 15.93 Å; Cα contacts (8 Å, |Δi|>4): 45; chains: 1; bounding box: 44×27×45 Å

Solvent-accessible surface area (backbone atoms only — not comparable to full-atom values): 6967 Å² total; per-residue (Å²): 130,82,54,72,66,57,57,52,49,53,49,54,50,50,52,52,50,51,53,52,50,51,51,44,52,74,70,67,46,67,92,45,52,67,60,54,50,50,47,51,53,51,54,50,51,52,49,51,51,51,52,50,52,51,52,63,49,50,72,68,82,70,66,50,71,65,56,57,48,51,53,52,51,50,50,51,52,52,52,50,63,68,46,42,66,57,66,74,68,60,50,87,79,47,55,59,56,54,51,54,42,52,53,53,51,51,52,54,50,50,55,50,54,62,58,50,59,72,76,79,114

Secondary structure (DSSP, 8-state):
---HHHHHHHHHHHHHHHHHHHHHHHTT-GGGHHHHHHHHHHHHHHHHHHHHHHHHHHTTS---HHHHHHHHHHHHHHHHHHHHHHHHT--TTHHHHHHHHHHHHHHHHHHHHHHHHTT--

Nearest PDB structures (foldseek):
  9cu8-assembly1_A  TM=4.767E-01  e=5.829E+00  synthetic construct